Protein AF-A0A442XDM8-F1 (afdb_monomer_lite)

Structure (mmCIF, N/CA/C/O backbone):
data_AF-A0A442XDM8-F1
#
_entry.id   AF-A0A442XDM8-F1
#
loop_
_atom_site.group_PDB
_atom_site.id
_atom_site.type_symbol
_atom_site.label_atom_id
_atom_site.label_alt_id
_atom_site.label_comp_id
_atom_site.label_asym_id
_atom_site.label_entity_id
_atom_site.label_seq_id
_atom_site.pdbx_PDB_ins_code
_atom_site.Cartn_x
_atom_site.Cartn_y
_atom_site.Cartn_z
_atom_site.occupancy
_atom_site.B_iso_or_equiv
_atom_site.auth_seq_id
_atom_site.auth_comp_id
_atom_site.auth_asym_id
_atom_site.auth_atom_id
_atom_site.pdbx_PDB_model_num
ATOM 1 N N . MET A 1 1 ? 7.849 -8.345 1.067 1.00 83.31 1 MET A N 1
ATOM 2 C CA . MET A 1 1 ? 8.940 -8.081 0.100 1.00 83.31 1 MET A CA 1
ATOM 3 C C . MET A 1 1 ? 8.316 -7.914 -1.279 1.00 83.31 1 MET A C 1
ATOM 5 O O . MET A 1 1 ? 7.385 -8.659 -1.569 1.00 83.31 1 MET A O 1
ATOM 9 N N . LEU A 1 2 ? 8.782 -6.950 -2.085 1.00 93.12 2 LEU A N 1
ATOM 10 C CA . LEU A 1 2 ? 8.324 -6.783 -3.472 1.00 93.12 2 LEU A CA 1
ATOM 11 C C . LEU A 1 2 ? 8.994 -7.801 -4.386 1.00 93.12 2 LEU A C 1
ATOM 13 O O . LEU A 1 2 ? 10.202 -8.010 -4.292 1.00 93.12 2 LEU A O 1
ATOM 17 N N . TYR A 1 3 ? 8.225 -8.386 -5.293 1.00 94.88 3 TYR A N 1
ATOM 18 C CA . TYR A 1 3 ? 8.743 -9.268 -6.331 1.00 94.88 3 TYR A CA 1
ATOM 19 C C . TYR A 1 3 ? 7.965 -9.086 -7.632 1.00 94.88 3 TYR A C 1
ATOM 21 O O . TYR A 1 3 ? 6.855 -8.557 -7.640 1.00 94.88 3 TYR A O 1
ATOM 29 N N . LEU A 1 4 ? 8.565 -9.509 -8.740 1.00 95.75 4 LEU A N 1
ATOM 30 C CA . LEU A 1 4 ? 7.932 -9.477 -10.052 1.00 95.75 4 LEU A CA 1
ATOM 31 C C . LEU A 1 4 ? 7.116 -10.747 -10.277 1.00 95.75 4 LEU A C 1
ATOM 33 O O . LEU A 1 4 ? 7.597 -11.853 -10.033 1.00 95.75 4 LEU A O 1
ATOM 37 N N . LEU A 1 5 ? 5.900 -10.582 -10.785 1.00 95.44 5 LEU A N 1
ATOM 38 C CA . LEU A 1 5 ? 5.008 -11.670 -11.157 1.00 95.44 5 LEU A CA 1
ATOM 39 C C . LEU A 1 5 ? 4.612 -11.526 -12.628 1.00 95.44 5 LEU A C 1
ATOM 41 O O . LEU A 1 5 ? 4.153 -10.465 -13.053 1.00 95.44 5 LEU A O 1
ATOM 45 N N . ASN A 1 6 ? 4.784 -12.603 -13.392 1.00 95.56 6 ASN A N 1
ATOM 46 C CA . ASN A 1 6 ? 4.358 -12.681 -14.787 1.00 95.56 6 ASN A CA 1
ATOM 47 C C . ASN A 1 6 ? 2.945 -13.260 -14.860 1.00 95.56 6 ASN A C 1
ATOM 49 O O . ASN A 1 6 ? 2.679 -14.303 -14.266 1.00 95.56 6 ASN A O 1
ATOM 53 N N . GLN A 1 7 ? 2.058 -12.592 -15.593 1.00 94.38 7 GLN A N 1
ATOM 54 C CA . GLN A 1 7 ? 0.662 -12.985 -15.794 1.00 94.38 7 GLN A CA 1
ATOM 55 C C . GLN A 1 7 ? 0.242 -12.736 -17.252 1.00 94.38 7 GLN A C 1
ATOM 57 O O . GLN A 1 7 ? 1.015 -12.123 -17.994 1.00 94.38 7 GLN A O 1
ATOM 62 N N . PRO A 1 8 ? -0.948 -13.190 -17.697 1.00 95.81 8 PRO A N 1
ATOM 63 C CA . PRO A 1 8 ? -1.398 -12.997 -19.079 1.00 95.81 8 PRO A CA 1
ATOM 64 C C . PRO A 1 8 ? -1.359 -11.537 -19.562 1.00 95.81 8 PRO A C 1
ATOM 66 O O . PRO A 1 8 ? -0.987 -11.277 -20.701 1.00 95.81 8 PRO A O 1
ATOM 69 N N . GLY A 1 9 ? -1.678 -10.580 -18.685 1.00 92.38 9 GLY A N 1
ATOM 70 C CA . GLY A 1 9 ? -1.627 -9.137 -18.947 1.00 92.38 9 GLY A CA 1
ATOM 71 C C . GLY A 1 9 ? -0.231 -8.514 -18.912 1.00 92.38 9 GLY A C 1
ATOM 72 O O . GLY A 1 9 ? -0.096 -7.307 -19.096 1.00 92.38 9 GLY A O 1
ATOM 73 N N . GLY A 1 10 ? 0.806 -9.311 -18.655 1.00 93.25 10 GLY A N 1
ATOM 74 C CA . GLY A 1 10 ? 2.191 -8.871 -18.555 1.00 93.25 10 GLY A CA 1
ATOM 75 C C . GLY A 1 10 ? 2.753 -8.942 -17.137 1.00 93.25 10 GLY A C 1
ATOM 76 O O . GLY A 1 10 ? 2.227 -9.611 -16.245 1.00 93.25 10 GLY A O 1
ATOM 77 N N . GLN A 1 11 ? 3.884 -8.269 -16.952 1.00 94.44 11 GLN A N 1
ATOM 78 C CA . GLN A 1 11 ? 4.641 -8.292 -15.709 1.00 94.44 11 GLN A CA 1
ATOM 79 C C . GLN A 1 11 ? 4.175 -7.188 -14.747 1.00 94.44 11 GLN A C 1
ATOM 81 O O . GLN A 1 11 ? 4.039 -6.026 -15.136 1.00 94.44 11 GLN A O 1
ATOM 86 N N . THR A 1 12 ? 3.980 -7.537 -13.475 1.00 94.81 12 THR A N 1
ATOM 87 C CA . THR A 1 12 ? 3.591 -6.602 -12.409 1.00 94.81 12 THR A CA 1
ATOM 88 C C . THR A 1 12 ? 4.424 -6.814 -11.149 1.00 94.81 12 THR A C 1
ATOM 90 O O . THR A 1 12 ? 4.855 -7.929 -10.853 1.00 94.81 12 THR A O 1
ATOM 93 N N . TRP A 1 13 ? 4.662 -5.735 -10.405 1.00 96.88 13 TRP A N 1
ATOM 94 C CA . TRP A 1 13 ? 5.262 -5.807 -9.079 1.00 96.88 13 TRP A CA 1
ATOM 95 C C . TRP A 1 13 ? 4.205 -6.180 -8.050 1.00 96.88 13 TRP A C 1
ATOM 97 O O . TRP A 1 13 ? 3.089 -5.673 -8.095 1.00 96.88 13 TRP A O 1
ATOM 107 N N . VAL A 1 14 ? 4.557 -7.050 -7.111 1.00 97.31 14 VAL A N 1
ATOM 108 C CA . VAL A 1 14 ? 3.619 -7.605 -6.137 1.00 97.31 14 VAL A CA 1
ATOM 109 C C . VAL A 1 14 ? 4.198 -7.530 -4.737 1.00 97.31 14 VAL A C 1
ATOM 111 O O . VAL A 1 14 ? 5.356 -7.879 -4.513 1.00 97.31 14 VAL A O 1
ATOM 114 N N . ALA A 1 15 ? 3.362 -7.119 -3.788 1.00 97.44 15 ALA A N 1
ATOM 115 C CA . ALA A 1 15 ? 3.605 -7.252 -2.361 1.00 97.44 15 ALA A CA 1
ATOM 116 C C . ALA A 1 15 ? 2.584 -8.219 -1.745 1.00 97.44 15 ALA A C 1
ATOM 118 O O . ALA A 1 15 ? 1.405 -8.215 -2.103 1.00 97.44 15 ALA A O 1
ATOM 119 N N . ALA A 1 16 ? 3.044 -9.057 -0.817 1.00 96.94 16 ALA A N 1
ATOM 120 C CA . ALA A 1 16 ? 2.177 -9.957 -0.067 1.00 96.94 16 ALA A CA 1
ATOM 121 C C . ALA A 1 16 ? 1.480 -9.216 1.083 1.00 96.94 16 ALA A C 1
ATOM 123 O O . ALA A 1 16 ? 2.098 -8.374 1.737 1.00 96.94 16 ALA A O 1
ATOM 124 N N . ALA A 1 17 ? 0.229 -9.576 1.353 1.00 96.88 17 ALA A N 1
ATOM 125 C CA . ALA A 1 17 ? -0.556 -9.081 2.479 1.00 96.88 17 ALA A CA 1
ATOM 126 C C . ALA A 1 17 ? -1.308 -10.237 3.172 1.00 96.88 17 ALA A C 1
ATOM 128 O O . ALA A 1 17 ? -1.487 -11.288 2.545 1.00 96.88 17 ALA A O 1
ATOM 129 N N . PRO A 1 18 ? -1.750 -10.096 4.438 1.00 95.56 18 PRO A N 1
ATOM 130 C CA . PRO A 1 18 ? -2.558 -11.116 5.102 1.00 95.56 18 PRO A CA 1
ATOM 131 C C . PRO A 1 18 ? -3.793 -11.503 4.287 1.00 95.56 18 PRO A C 1
ATOM 133 O O . PRO A 1 18 ? -4.386 -10.670 3.603 1.00 95.56 18 PRO A O 1
ATOM 136 N N . ASN A 1 19 ? -4.218 -12.763 4.392 1.00 94.19 19 ASN A N 1
ATOM 137 C CA . ASN A 1 19 ? -5.454 -13.231 3.769 1.00 94.19 19 ASN A CA 1
ATOM 13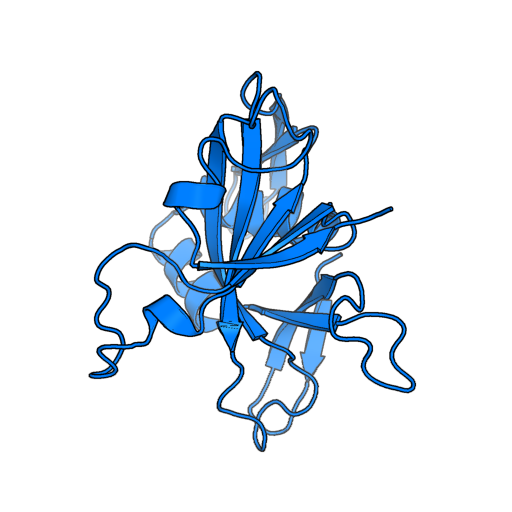8 C C . ASN A 1 19 ? -6.707 -12.796 4.544 1.00 94.19 19 ASN A C 1
ATOM 140 O O . ASN A 1 19 ? -7.475 -13.620 5.024 1.00 94.19 19 ASN A O 1
ATOM 144 N N . TRP A 1 20 ? -6.931 -11.485 4.649 1.00 93.44 20 TRP A N 1
ATOM 145 C CA . TRP A 1 20 ? -8.121 -10.918 5.297 1.00 93.44 20 TRP A CA 1
ATOM 146 C C . TRP A 1 20 ? -9.428 -11.223 4.552 1.00 93.44 20 TRP A C 1
ATOM 148 O O . TRP A 1 20 ? -10.506 -11.067 5.115 1.00 93.44 20 TRP A O 1
ATOM 158 N N . ALA A 1 21 ? -9.343 -11.648 3.289 1.00 90.19 21 ALA A N 1
ATOM 159 C CA . ALA A 1 21 ? -10.490 -12.050 2.481 1.00 90.19 21 ALA A CA 1
ATOM 160 C C . ALA A 1 21 ? -10.841 -13.542 2.637 1.00 90.19 21 ALA A C 1
ATOM 162 O O . ALA A 1 21 ? -11.797 -13.992 2.013 1.00 90.19 21 ALA A O 1
ATOM 163 N N . ASN A 1 22 ? -10.084 -14.299 3.447 1.00 86.88 22 ASN A N 1
ATOM 164 C CA . ASN A 1 22 ? -10.260 -15.739 3.659 1.00 86.88 22 ASN A CA 1
ATOM 165 C C . ASN A 1 22 ? -10.384 -16.528 2.344 1.00 86.88 22 ASN A C 1
ATOM 167 O O . ASN A 1 22 ? -11.231 -17.404 2.209 1.00 86.88 22 ASN A O 1
ATOM 171 N N . LEU A 1 23 ? -9.557 -16.194 1.349 1.00 80.12 23 LEU A N 1
ATOM 172 C CA . LEU A 1 23 ? -9.551 -16.915 0.079 1.00 80.12 23 LEU A CA 1
ATOM 173 C C . LEU A 1 23 ? -8.986 -18.322 0.282 1.00 80.12 23 LEU A C 1
ATOM 175 O O . LEU A 1 23 ? -7.822 -18.463 0.665 1.00 80.12 23 LEU A O 1
ATOM 179 N N . ASP A 1 24 ? -9.800 -19.338 0.004 1.00 82.56 24 ASP A N 1
ATOM 180 C CA . ASP A 1 24 ? -9.433 -20.742 0.183 1.00 82.56 24 ASP A CA 1
ATOM 181 C C . ASP A 1 24 ? -8.117 -21.093 -0.524 1.00 82.56 24 ASP A C 1
ATOM 183 O O . ASP A 1 24 ? -7.867 -20.713 -1.671 1.00 82.56 24 ASP A O 1
ATOM 187 N N . GLY A 1 25 ? -7.259 -21.829 0.187 1.00 76.44 25 GLY A N 1
ATOM 188 C CA . GLY A 1 25 ? -5.978 -22.306 -0.337 1.00 76.44 25 GLY A CA 1
ATOM 189 C C . GLY A 1 25 ? -4.921 -21.220 -0.564 1.00 76.44 25 GLY A C 1
ATOM 190 O O . GLY A 1 25 ? -3.896 -21.509 -1.182 1.00 76.44 25 GLY A O 1
ATOM 191 N N . LYS A 1 26 ? -5.138 -19.983 -0.092 1.00 81.69 26 LYS A N 1
ATOM 192 C CA . LYS A 1 26 ? -4.139 -18.907 -0.152 1.00 81.69 26 LYS A CA 1
ATOM 193 C C . LYS A 1 26 ? -3.621 -18.546 1.237 1.00 81.69 26 LYS A C 1
ATOM 195 O O . LYS A 1 26 ? -4.383 -18.132 2.106 1.00 81.69 26 LYS A O 1
ATOM 200 N N . ASP A 1 27 ? -2.302 -18.581 1.404 1.00 86.25 27 ASP A N 1
ATOM 201 C CA . ASP A 1 27 ? -1.660 -18.113 2.642 1.00 86.25 27 ASP A CA 1
ATOM 202 C C . ASP A 1 27 ? -1.629 -16.578 2.734 1.00 86.25 27 ASP A C 1
ATOM 204 O O . ASP A 1 27 ? -1.584 -16.001 3.818 1.00 86.25 27 ASP A O 1
ATOM 208 N N . HIS A 1 28 ? -1.634 -15.900 1.585 1.00 93.38 28 HIS A N 1
ATOM 209 C CA . HIS A 1 28 ? -1.513 -14.449 1.483 1.00 93.38 28 HIS A CA 1
ATOM 210 C C . HIS A 1 28 ? -2.229 -13.907 0.242 1.00 93.38 28 HIS A C 1
ATOM 212 O O . HIS A 1 28 ? -2.378 -14.592 -0.774 1.00 93.38 28 HIS A O 1
ATOM 218 N N . LEU A 1 29 ? -2.634 -12.641 0.314 1.00 96.19 29 LEU A N 1
ATOM 219 C CA . LEU A 1 29 ? -3.099 -11.876 -0.839 1.00 96.19 29 LEU A CA 1
ATOM 220 C C . LEU A 1 29 ? -1.910 -11.268 -1.573 1.00 96.19 29 LEU A C 1
ATOM 222 O O . LEU A 1 29 ? -0.891 -10.923 -0.972 1.00 96.19 29 LEU A O 1
ATOM 226 N N . LYS A 1 30 ? -2.062 -11.112 -2.886 1.00 96.88 30 LYS A N 1
ATOM 227 C CA . LYS A 1 30 ? -1.092 -10.455 -3.762 1.00 96.88 30 LYS A CA 1
ATOM 228 C C . LYS A 1 30 ? -1.637 -9.084 -4.147 1.00 96.88 30 LYS A C 1
ATOM 230 O O . LYS A 1 30 ? -2.634 -8.995 -4.865 1.00 96.88 30 LYS A O 1
ATOM 235 N N . ILE A 1 31 ? -0.996 -8.029 -3.655 1.00 98.06 31 ILE A N 1
ATOM 236 C CA . ILE A 1 31 ? -1.327 -6.642 -3.987 1.00 98.06 31 ILE A CA 1
ATOM 237 C C . ILE A 1 31 ? -0.392 -6.178 -5.097 1.00 98.06 31 ILE A C 1
ATOM 239 O O . ILE A 1 31 ? 0.828 -6.195 -4.930 1.00 98.06 31 ILE A O 1
ATOM 243 N N . GLY A 1 32 ? -0.970 -5.809 -6.236 1.00 97.62 32 GLY A N 1
ATOM 244 C CA . GLY A 1 32 ? -0.250 -5.394 -7.430 1.00 97.62 32 GLY A CA 1
ATOM 245 C C . GLY A 1 32 ? 0.122 -3.915 -7.405 1.00 97.62 32 GLY A C 1
ATOM 246 O O . GLY A 1 32 ? -0.619 -3.073 -6.899 1.00 97.62 32 GLY A O 1
ATOM 247 N N . ILE A 1 33 ? 1.265 -3.600 -8.003 1.00 96.44 33 ILE A N 1
ATOM 248 C CA . ILE A 1 33 ? 1.728 -2.253 -8.312 1.00 96.44 33 ILE A CA 1
ATOM 249 C C . ILE A 1 33 ? 2.079 -2.241 -9.798 1.00 96.44 33 ILE A C 1
ATOM 251 O O . ILE A 1 33 ? 2.829 -3.087 -10.302 1.00 96.44 33 ILE A O 1
ATOM 255 N N . THR A 1 34 ? 1.504 -1.294 -10.533 1.00 92.56 34 THR A N 1
ATOM 256 C CA . THR A 1 34 ? 1.708 -1.227 -11.981 1.00 92.56 34 THR A CA 1
ATOM 257 C C . THR A 1 34 ? 3.111 -0.724 -12.311 1.00 92.56 34 THR A C 1
ATOM 259 O O . THR A 1 34 ? 3.573 0.266 -11.749 1.00 92.56 34 THR A O 1
ATOM 262 N N . THR A 1 35 ? 3.779 -1.339 -13.285 1.00 91.31 35 THR A N 1
ATOM 263 C CA . THR A 1 35 ? 5.081 -0.852 -13.775 1.00 91.31 35 THR A CA 1
ATOM 264 C C . THR A 1 35 ? 4.984 0.587 -14.294 1.00 91.31 35 THR A C 1
ATOM 266 O O . THR A 1 35 ? 5.899 1.379 -14.094 1.00 91.31 35 THR A O 1
ATOM 269 N N . ALA A 1 36 ? 3.838 0.956 -14.878 1.00 91.31 36 ALA A N 1
ATOM 270 C CA . ALA A 1 36 ? 3.563 2.314 -15.336 1.00 91.31 36 ALA A CA 1
ATOM 271 C C . ALA A 1 36 ? 3.547 3.346 -14.192 1.00 91.31 36 ALA A C 1
ATOM 273 O O . ALA A 1 36 ? 4.098 4.431 -14.360 1.00 91.31 36 ALA A O 1
ATOM 274 N N . SER A 1 37 ? 2.966 3.029 -13.025 1.00 91.50 37 SER A N 1
ATOM 275 C CA . SER A 1 37 ? 2.973 3.956 -11.881 1.00 91.50 37 SER A CA 1
ATOM 276 C C . SER A 1 37 ? 4.376 4.145 -11.307 1.00 91.50 37 SER A C 1
ATOM 278 O O . SER A 1 37 ? 4.744 5.269 -10.967 1.00 91.50 37 SER A O 1
ATOM 280 N N . ILE A 1 38 ? 5.179 3.078 -11.263 1.00 93.06 38 ILE A N 1
ATOM 281 C CA . ILE A 1 38 ? 6.579 3.133 -10.819 1.00 93.06 38 ILE A CA 1
ATOM 282 C C . ILE A 1 38 ? 7.413 3.976 -11.786 1.00 93.06 38 ILE A C 1
ATOM 284 O O . ILE A 1 38 ? 8.115 4.885 -11.345 1.00 93.06 38 ILE A O 1
ATOM 288 N N . ALA A 1 39 ? 7.299 3.723 -13.093 1.00 92.81 39 ALA A N 1
ATOM 289 C CA . ALA A 1 39 ? 7.997 4.492 -14.121 1.00 92.81 39 ALA A CA 1
ATOM 290 C C . ALA A 1 39 ? 7.609 5.977 -14.066 1.00 92.81 39 ALA A C 1
ATOM 292 O O . ALA A 1 39 ? 8.474 6.834 -13.934 1.00 92.81 39 ALA A O 1
ATOM 293 N N . ALA A 1 40 ? 6.310 6.288 -14.013 1.00 93.56 40 ALA A N 1
ATOM 294 C CA . ALA A 1 40 ? 5.838 7.668 -13.915 1.00 93.56 40 ALA A CA 1
ATOM 295 C C . ALA A 1 40 ? 6.278 8.374 -12.619 1.00 93.56 40 ALA A C 1
ATOM 297 O O . ALA A 1 40 ? 6.413 9.598 -12.591 1.00 93.56 40 ALA A O 1
ATOM 298 N N . ALA A 1 41 ? 6.460 7.645 -11.514 1.00 93.00 41 ALA A N 1
ATOM 299 C CA . ALA A 1 41 ? 7.024 8.203 -10.287 1.00 93.00 41 ALA A CA 1
ATOM 300 C C . ALA A 1 41 ? 8.529 8.481 -10.426 1.00 93.00 41 ALA A C 1
ATOM 302 O O . ALA A 1 41 ? 8.993 9.524 -9.963 1.00 93.00 41 ALA A O 1
ATOM 303 N N . ALA A 1 42 ? 9.271 7.591 -11.092 1.00 92.31 42 ALA A N 1
ATOM 304 C CA . ALA A 1 42 ? 10.688 7.782 -11.397 1.00 92.31 42 ALA A CA 1
ATOM 305 C C . ALA A 1 42 ? 10.913 8.978 -12.330 1.00 92.31 42 ALA A C 1
ATOM 307 O O . ALA A 1 42 ? 11.701 9.861 -11.995 1.00 92.31 42 ALA A O 1
ATOM 308 N N . ASP A 1 43 ? 10.147 9.072 -13.418 1.00 93.06 43 ASP A N 1
ATOM 309 C CA . ASP A 1 43 ? 10.229 10.166 -14.394 1.00 93.06 43 ASP A CA 1
ATOM 310 C C . ASP A 1 43 ? 9.931 11.532 -13.760 1.00 93.06 43 ASP A C 1
ATOM 312 O O . ASP A 1 43 ? 10.515 12.549 -14.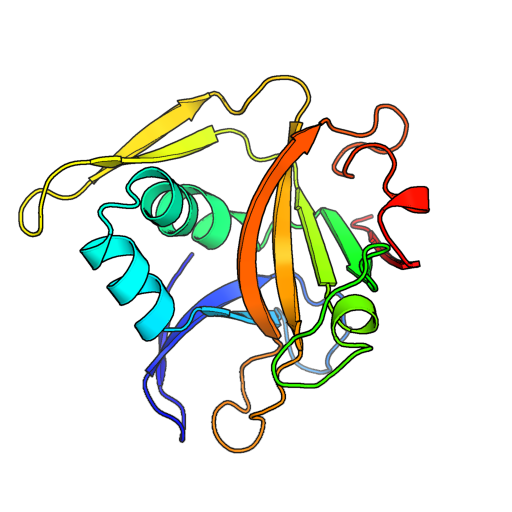130 1.00 93.06 43 ASP A O 1
ATOM 316 N N . ARG A 1 44 ? 9.042 11.563 -12.758 1.00 93.25 44 ARG A N 1
ATOM 317 C CA . ARG A 1 44 ? 8.698 12.775 -11.995 1.00 93.25 44 ARG A CA 1
ATOM 318 C C . ARG A 1 44 ? 9.627 13.047 -10.811 1.00 93.25 44 ARG A C 1
ATOM 320 O O . ARG A 1 44 ? 9.379 13.987 -10.059 1.00 93.25 44 ARG A O 1
ATOM 327 N N . GLY A 1 45 ? 10.659 12.231 -10.598 1.00 91.75 45 GLY A N 1
ATOM 328 C CA . GLY A 1 45 ? 11.591 12.393 -9.481 1.00 91.75 45 GLY A CA 1
ATOM 329 C C . GLY A 1 45 ? 10.938 12.233 -8.103 1.00 91.75 45 GLY A C 1
ATOM 330 O O . GLY A 1 45 ? 11.385 12.845 -7.133 1.00 91.75 45 GLY A O 1
ATOM 331 N N . MET A 1 46 ? 9.877 11.424 -7.984 1.00 94.50 46 MET A N 1
ATOM 332 C CA . MET A 1 46 ? 9.137 11.209 -6.732 1.00 94.50 46 MET A CA 1
ATOM 333 C C . MET A 1 46 ? 9.895 10.269 -5.779 1.00 94.50 46 MET A C 1
ATOM 335 O O . MET A 1 46 ? 9.460 9.160 -5.469 1.00 94.50 46 MET A O 1
ATOM 339 N N . GLN A 1 47 ? 11.043 10.733 -5.291 1.00 95.88 47 GLN A N 1
ATOM 340 C CA . GLN A 1 47 ? 11.984 9.981 -4.455 1.00 95.88 47 GLN A CA 1
ATOM 341 C C . GLN A 1 47 ? 11.356 9.379 -3.192 1.00 95.88 47 GLN A C 1
ATOM 343 O O . GLN A 1 47 ? 11.642 8.235 -2.848 1.00 95.88 47 GLN A O 1
ATOM 348 N N . TRP A 1 48 ? 10.486 10.124 -2.507 1.00 96.81 48 TRP A N 1
ATOM 349 C CA . TRP A 1 48 ? 9.778 9.624 -1.323 1.00 96.81 48 TRP A CA 1
ATOM 350 C C . TRP A 1 48 ? 8.764 8.542 -1.669 1.00 96.81 48 TRP A C 1
ATOM 352 O O . TRP A 1 48 ? 8.723 7.520 -1.001 1.00 96.81 48 TRP A O 1
ATOM 362 N N . TYR A 1 49 ? 8.005 8.718 -2.752 1.00 96.12 49 TYR A N 1
ATOM 363 C CA . TYR A 1 49 ? 7.048 7.710 -3.205 1.00 96.12 49 TYR A CA 1
ATOM 364 C C . TYR A 1 49 ? 7.763 6.393 -3.520 1.00 96.12 49 TYR A C 1
ATOM 366 O O . TYR A 1 49 ? 7.402 5.351 -2.984 1.00 96.12 49 TYR A O 1
ATOM 374 N N . LEU A 1 50 ? 8.833 6.437 -4.319 1.00 95.75 50 LEU A N 1
ATOM 375 C CA . LEU A 1 50 ? 9.628 5.246 -4.631 1.00 95.75 50 LEU A CA 1
ATOM 376 C C . LEU A 1 50 ? 10.306 4.660 -3.388 1.00 95.75 50 LEU A C 1
ATOM 378 O O . LEU A 1 50 ? 10.308 3.446 -3.204 1.00 95.75 50 LEU A O 1
ATOM 382 N N . GLY A 1 51 ? 10.844 5.513 -2.515 1.00 97.00 51 GLY A N 1
ATOM 383 C CA . GLY A 1 51 ? 11.447 5.090 -1.255 1.00 97.00 51 GLY A CA 1
ATOM 384 C C . GLY A 1 51 ? 10.462 4.314 -0.394 1.00 97.00 51 GLY A C 1
ATOM 385 O O . GLY A 1 51 ? 10.748 3.192 0.013 1.00 97.00 51 GLY A O 1
ATOM 386 N N . GLN A 1 52 ? 9.268 4.863 -0.210 1.00 98.06 52 GLN A N 1
ATOM 387 C CA . GLN A 1 52 ? 8.173 4.238 0.517 1.00 98.06 52 GLN A CA 1
ATOM 388 C C . GLN A 1 52 ? 7.672 2.964 -0.155 1.00 98.06 52 GLN A C 1
ATOM 390 O O . GLN A 1 52 ? 7.407 1.990 0.542 1.00 98.06 52 GLN A O 1
ATOM 395 N N . LEU A 1 53 ? 7.593 2.912 -1.487 1.00 97.12 53 LEU A N 1
ATOM 396 C CA . LEU A 1 53 ? 7.235 1.685 -2.199 1.00 97.12 53 LEU A CA 1
ATOM 397 C C . LEU A 1 53 ? 8.175 0.534 -1.814 1.00 97.12 53 LEU A C 1
ATOM 399 O O . LEU A 1 53 ? 7.721 -0.523 -1.374 1.00 97.12 53 LEU A O 1
ATOM 403 N N . TYR A 1 54 ? 9.484 0.743 -1.958 1.00 95.94 54 TYR A N 1
ATOM 404 C CA . TYR A 1 54 ? 10.474 -0.315 -1.751 1.00 95.94 54 TYR A CA 1
ATOM 405 C C . TYR A 1 54 ? 10.808 -0.561 -0.274 1.00 95.94 54 TYR A C 1
ATOM 407 O O . TYR A 1 54 ? 11.062 -1.702 0.108 1.00 95.94 54 TYR A O 1
ATOM 415 N N . GLY A 1 55 ? 10.799 0.484 0.554 1.00 96.88 55 GLY A N 1
ATOM 416 C CA . GLY A 1 55 ? 11.220 0.440 1.955 1.00 96.88 55 GLY A CA 1
ATOM 417 C C . GLY A 1 55 ? 10.088 0.296 2.972 1.00 96.88 55 GLY A C 1
ATOM 418 O O . GLY A 1 55 ? 10.354 -0.146 4.086 1.00 96.88 55 GLY A O 1
ATOM 419 N N . VAL A 1 56 ? 8.843 0.623 2.605 1.00 97.81 56 VAL A N 1
ATOM 420 C CA . VAL A 1 56 ? 7.690 0.610 3.523 1.00 97.81 56 VAL A CA 1
ATOM 421 C C . VAL A 1 56 ? 6.574 -0.296 3.008 1.00 97.81 56 VAL A C 1
ATOM 423 O O . VAL A 1 56 ? 6.273 -1.289 3.653 1.00 97.81 56 VAL A O 1
ATOM 426 N N . VAL A 1 57 ? 5.995 -0.037 1.833 1.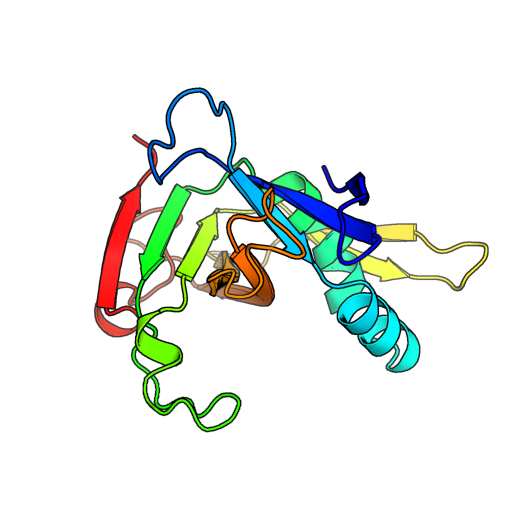00 97.75 57 VAL A N 1
ATOM 427 C CA . VAL A 1 57 ? 4.871 -0.813 1.267 1.00 97.75 57 VAL A CA 1
ATOM 428 C C . VAL A 1 57 ? 5.275 -2.262 1.014 1.00 97.75 57 VAL A C 1
ATOM 430 O O . VAL A 1 57 ? 4.639 -3.195 1.504 1.00 97.75 57 VAL A O 1
ATOM 433 N N . GLY A 1 58 ? 6.361 -2.455 0.269 1.00 96.69 58 GLY A N 1
ATOM 434 C CA . GLY A 1 58 ? 6.852 -3.763 -0.129 1.00 96.69 58 GLY A CA 1
ATOM 435 C C . GLY A 1 58 ? 7.102 -4.735 1.021 1.00 96.69 58 GLY A C 1
ATOM 436 O O . GLY A 1 58 ? 6.626 -5.874 0.967 1.00 96.69 58 GLY A O 1
ATOM 437 N N . PRO A 1 59 ? 7.879 -4.354 2.048 1.00 96.31 59 PRO A N 1
ATOM 438 C CA . PRO A 1 59 ? 8.072 -5.180 3.236 1.00 96.31 59 PRO A CA 1
ATOM 439 C C . PRO A 1 59 ? 6.917 -5.080 4.245 1.00 96.31 59 PRO A C 1
ATOM 441 O O . PRO A 1 59 ? 6.752 -6.005 5.031 1.00 96.31 59 PRO A O 1
ATOM 444 N N . GLY A 1 60 ? 6.136 -3.998 4.229 1.00 96.31 60 GLY A N 1
ATOM 445 C CA . GLY A 1 60 ? 5.188 -3.643 5.286 1.00 96.31 60 GLY A CA 1
ATOM 446 C C . GLY A 1 60 ? 3.776 -4.192 5.124 1.00 96.31 60 GLY A C 1
ATOM 447 O O . GLY A 1 60 ? 3.136 -4.481 6.128 1.00 96.31 60 GLY A O 1
ATOM 448 N N . LEU A 1 61 ? 3.299 -4.402 3.891 1.00 96.69 61 LEU A N 1
ATOM 449 C CA . LEU A 1 61 ? 1.923 -4.860 3.639 1.00 96.69 61 LEU A CA 1
ATOM 450 C C . LEU A 1 61 ? 1.576 -6.182 4.337 1.00 96.69 61 LEU A C 1
ATOM 452 O O . LEU A 1 61 ? 0.431 -6.394 4.719 1.00 96.69 61 LEU A O 1
ATOM 456 N N . ILE A 1 62 ? 2.554 -7.055 4.583 1.00 96.50 62 ILE A N 1
ATOM 457 C CA . ILE A 1 62 ? 2.321 -8.302 5.322 1.00 96.50 62 ILE A CA 1
ATOM 458 C C . ILE A 1 62 ? 1.962 -8.067 6.803 1.00 96.50 62 ILE A C 1
ATOM 460 O O . ILE A 1 62 ? 1.390 -8.938 7.453 1.00 96.50 62 ILE A O 1
ATOM 464 N N . PHE A 1 63 ? 2.272 -6.885 7.337 1.00 96.50 63 PHE A N 1
ATOM 465 C CA . PHE A 1 63 ? 2.006 -6.483 8.717 1.00 96.50 63 PHE A CA 1
ATOM 466 C C . PHE A 1 63 ? 0.724 -5.664 8.875 1.00 96.50 63 PHE A C 1
ATOM 468 O O . PHE A 1 63 ? 0.530 -5.080 9.940 1.00 96.50 63 PHE A O 1
ATOM 475 N N . THR A 1 64 ? -0.149 -5.618 7.857 1.00 97.31 64 THR A N 1
ATOM 476 C CA . THR A 1 64 ? -1.458 -4.960 7.966 1.00 97.31 64 THR A CA 1
ATOM 477 C C . THR A 1 64 ? -2.157 -5.350 9.268 1.00 97.31 64 THR A C 1
ATOM 479 O O . THR A 1 64 ? -2.247 -6.530 9.613 1.00 97.31 64 THR A O 1
ATOM 482 N N . GLN A 1 65 ? -2.640 -4.338 9.986 1.00 96.94 65 GLN A N 1
ATOM 483 C CA . GLN A 1 65 ? -3.388 -4.489 11.230 1.00 96.94 65 GLN A CA 1
ATOM 484 C C . GLN A 1 65 ? -4.870 -4.217 11.035 1.00 96.94 65 GLN A C 1
ATOM 486 O O . GLN A 1 65 ? -5.677 -4.898 11.655 1.00 96.94 65 GLN A O 1
ATOM 491 N N . HIS A 1 66 ? -5.233 -3.288 10.149 1.00 97.50 66 HIS A N 1
ATOM 492 C CA . HIS A 1 66 ? -6.629 -3.007 9.836 1.00 97.50 66 HIS A CA 1
ATOM 493 C C . HIS A 1 66 ? -6.859 -2.879 8.341 1.00 97.50 66 HIS A C 1
ATOM 495 O O . HIS A 1 66 ? -6.002 -2.391 7.603 1.00 97.50 66 HIS A O 1
ATOM 501 N N . VAL A 1 67 ? -8.050 -3.298 7.924 1.00 97.38 67 VAL A N 1
ATOM 502 C CA . VAL A 1 67 ? -8.567 -3.138 6.569 1.00 97.38 67 VAL A CA 1
ATOM 503 C C . VAL A 1 67 ? -9.927 -2.469 6.675 1.00 97.38 67 VAL A C 1
ATOM 505 O O . VAL A 1 67 ? -10.849 -2.992 7.308 1.00 97.38 67 VAL A O 1
ATOM 508 N N . PHE A 1 68 ? -10.057 -1.326 6.022 1.00 96.50 68 PHE A N 1
ATOM 509 C CA . PHE A 1 68 ? -11.307 -0.599 5.868 1.00 96.50 68 PHE A CA 1
ATOM 510 C C . PHE A 1 68 ? -11.708 -0.574 4.396 1.00 96.50 68 PHE A C 1
ATOM 512 O O . PHE A 1 68 ? -10.845 -0.626 3.522 1.00 96.50 68 PHE A O 1
ATOM 519 N N . GLN A 1 69 ? -13.004 -0.475 4.126 1.00 95.31 69 GLN A N 1
ATOM 520 C CA . GLN A 1 69 ? -13.569 -0.337 2.789 1.00 95.31 69 GLN A CA 1
ATOM 521 C C . GLN A 1 69 ? -14.471 0.889 2.706 1.00 95.31 69 GLN A C 1
ATOM 523 O O . GLN A 1 69 ? -15.166 1.225 3.669 1.00 95.31 69 GLN A O 1
ATOM 528 N N . GLY A 1 70 ? -14.463 1.523 1.536 1.00 93.19 70 GLY A N 1
ATOM 529 C CA . GLY A 1 70 ? -15.248 2.707 1.232 1.00 93.19 70 GLY A CA 1
ATOM 530 C C . GLY A 1 70 ? -14.565 3.948 1.776 1.00 93.19 70 GLY A C 1
ATOM 531 O O . GLY A 1 70 ? -14.478 4.120 2.987 1.00 93.19 70 GLY A O 1
ATOM 532 N N . LEU A 1 71 ? -14.059 4.818 0.908 1.00 90.12 71 LEU A N 1
ATOM 533 C CA . LEU A 1 71 ? -13.538 6.119 1.321 1.00 90.12 71 LEU A CA 1
ATOM 534 C C . LEU A 1 71 ? -14.705 7.101 1.430 1.00 90.12 71 LEU A C 1
ATOM 536 O O . LEU A 1 71 ? -15.402 7.319 0.454 1.00 90.12 71 LEU A O 1
ATOM 540 N N . LYS A 1 72 ? -14.914 7.738 2.585 1.00 85.50 72 LYS A N 1
ATOM 541 C CA . LYS A 1 72 ? -15.941 8.785 2.744 1.00 85.50 72 LYS A CA 1
ATOM 542 C C . LYS A 1 72 ? -15.438 10.119 2.187 1.00 85.50 72 LYS A C 1
ATOM 544 O O . LYS A 1 72 ? -15.191 11.074 2.922 1.00 85.50 72 LYS A O 1
ATOM 549 N N . ARG A 1 73 ? -15.201 10.151 0.877 1.00 75.62 73 ARG A N 1
ATOM 550 C CA . ARG A 1 73 ? -14.772 11.325 0.118 1.00 75.62 73 ARG A CA 1
ATOM 551 C C . ARG A 1 73 ? -15.208 11.147 -1.327 1.00 75.62 73 ARG A C 1
ATOM 553 O O . ARG A 1 73 ? -14.820 10.161 -1.940 1.00 75.62 73 ARG A O 1
ATOM 560 N N . ASP A 1 74 ? -15.884 12.148 -1.877 1.00 68.75 74 ASP A N 1
ATOM 561 C CA . ASP A 1 74 ? -16.297 12.134 -3.279 1.00 68.75 74 ASP A CA 1
ATOM 562 C C . ASP A 1 74 ? -15.083 11.909 -4.196 1.00 68.75 74 ASP A C 1
ATOM 564 O O . ASP A 1 74 ? -14.119 12.690 -4.201 1.00 68.75 74 ASP A O 1
ATOM 568 N N . MET A 1 75 ? -15.116 10.822 -4.968 1.00 66.19 75 MET A N 1
ATOM 569 C CA . MET A 1 75 ? -14.097 10.493 -5.961 1.00 66.19 75 MET A CA 1
ATOM 570 C C . MET A 1 75 ? -14.750 10.077 -7.274 1.00 66.19 75 MET A C 1
ATOM 572 O O . MET A 1 75 ? -15.604 9.202 -7.310 1.00 66.19 75 MET A O 1
ATOM 576 N N . LEU A 1 76 ? -14.266 10.652 -8.375 1.00 64.06 76 LEU A N 1
ATOM 577 C CA . LEU A 1 76 ? -14.579 10.201 -9.727 1.00 64.06 76 LEU A CA 1
ATOM 578 C C . LEU A 1 76 ? -13.345 9.509 -10.305 1.00 64.06 76 LEU A C 1
ATOM 580 O O . LEU A 1 76 ? -12.309 10.150 -10.499 1.00 64.06 76 LEU A O 1
ATOM 584 N N . VAL A 1 77 ? -13.443 8.216 -10.609 1.00 69.81 77 VAL A N 1
ATOM 585 C CA . VAL A 1 77 ? -12.348 7.462 -11.238 1.00 69.81 77 VAL A CA 1
ATOM 586 C C . VAL A 1 77 ? -12.856 6.836 -12.525 1.00 69.81 77 VAL A C 1
ATOM 588 O O . VAL A 1 77 ? -13.720 5.974 -12.493 1.00 69.81 77 VAL A O 1
ATOM 591 N N . ARG A 1 78 ? -12.317 7.258 -13.679 1.00 66.38 78 ARG A N 1
ATOM 592 C CA . ARG A 1 78 ? -12.676 6.707 -15.006 1.00 66.38 78 ARG A CA 1
ATOM 593 C C . ARG A 1 78 ? -14.197 6.657 -15.268 1.00 66.38 78 ARG A C 1
ATOM 595 O O . ARG A 1 78 ? -14.685 5.701 -15.857 1.00 66.38 78 ARG A O 1
ATOM 602 N N . ASN A 1 79 ? -14.922 7.701 -14.861 1.00 73.12 79 ASN A N 1
ATOM 603 C CA . ASN A 1 79 ? -16.390 7.816 -14.902 1.00 73.12 79 ASN A CA 1
ATOM 604 C C . ASN A 1 79 ? -17.173 6.931 -13.909 1.00 73.12 79 ASN A C 1
ATOM 606 O O . ASN A 1 79 ? -18.400 6.965 -13.938 1.00 73.12 79 ASN A O 1
ATOM 610 N N . ASP A 1 80 ? -16.510 6.199 -13.010 1.00 74.31 80 ASP A N 1
ATOM 611 C CA . ASP A 1 80 ? -17.164 5.569 -11.857 1.00 74.31 80 ASP A CA 1
ATOM 612 C C . ASP A 1 80 ? -17.278 6.599 -10.719 1.00 74.31 80 ASP A C 1
ATOM 614 O O . ASP A 1 80 ? -16.267 7.051 -10.169 1.00 74.31 80 ASP A O 1
ATOM 618 N N . MET A 1 81 ? -18.518 7.008 -10.426 1.00 72.12 81 MET A N 1
ATOM 619 C CA . MET A 1 81 ? -18.866 7.924 -9.329 1.00 72.12 81 MET A CA 1
ATOM 620 C C . MET A 1 81 ? -18.902 7.232 -7.961 1.00 72.12 81 MET A C 1
ATOM 622 O O . MET A 1 81 ? -18.959 7.925 -6.956 1.00 72.12 81 MET A O 1
ATOM 626 N N . SER A 1 82 ? -18.863 5.897 -7.933 1.00 79.19 82 SER A N 1
ATOM 627 C CA . SER A 1 82 ? -18.874 5.060 -6.725 1.00 79.19 82 SER A CA 1
ATOM 628 C C . SER A 1 82 ? -17.529 4.347 -6.529 1.00 79.19 82 SER A C 1
ATOM 630 O O . SER A 1 82 ? -17.429 3.298 -5.886 1.00 79.19 82 SER A O 1
ATOM 632 N N . ALA A 1 83 ? -16.463 4.875 -7.138 1.00 78.44 83 ALA A N 1
ATOM 633 C CA . ALA A 1 83 ? -15.125 4.298 -7.050 1.00 78.44 83 ALA A CA 1
ATOM 634 C C . ALA A 1 83 ? -14.549 4.370 -5.628 1.00 78.44 83 ALA A C 1
ATOM 636 O O . ALA A 1 83 ? -13.689 3.571 -5.254 1.00 78.44 83 ALA A O 1
ATOM 637 N N . ASP A 1 84 ? -15.001 5.342 -4.846 1.00 83.00 84 ASP A N 1
ATOM 638 C CA . ASP A 1 84 ? -14.692 5.515 -3.435 1.00 83.00 84 ASP A CA 1
ATOM 639 C C . ASP A 1 84 ? -15.207 4.343 -2.590 1.00 83.00 84 ASP A C 1
ATOM 641 O O . ASP A 1 84 ? -14.450 3.821 -1.770 1.00 83.00 84 ASP A O 1
ATOM 645 N N . GLU A 1 85 ? -16.428 3.861 -2.844 1.00 89.69 85 GLU A N 1
ATOM 646 C CA . GLU A 1 85 ? -17.085 2.788 -2.081 1.00 89.69 85 GLU A CA 1
ATOM 647 C C . GLU A 1 85 ? -16.306 1.464 -2.113 1.00 89.69 85 GLU A C 1
ATOM 649 O O . GLU A 1 85 ? -16.286 0.709 -1.140 1.00 89.69 85 GLU A O 1
ATOM 654 N N . LYS A 1 86 ? -15.622 1.178 -3.225 1.00 90.31 86 LYS A N 1
ATOM 655 C CA . LYS A 1 86 ? -14.922 -0.099 -3.435 1.00 90.31 86 LYS A CA 1
ATOM 656 C C . LYS A 1 86 ? -13.470 -0.086 -2.964 1.00 90.31 86 LYS A C 1
ATOM 658 O O . LYS A 1 86 ? -12.864 -1.154 -2.855 1.00 90.31 86 LYS A O 1
ATOM 663 N N . LYS A 1 87 ? -12.889 1.090 -2.714 1.00 94.06 87 LYS A N 1
ATOM 664 C CA . LYS A 1 87 ? -11.484 1.209 -2.308 1.00 94.06 87 LYS A CA 1
ATOM 665 C C . LYS A 1 87 ? -11.269 0.649 -0.915 1.00 94.06 87 LYS A C 1
ATOM 667 O O . LYS A 1 87 ? -12.075 0.852 -0.009 1.00 94.06 87 LYS A O 1
ATOM 672 N N . LEU A 1 88 ? -10.132 -0.012 -0.749 1.00 96.56 88 LEU A N 1
ATOM 673 C CA . LEU A 1 88 ? -9.647 -0.465 0.540 1.00 96.56 88 LEU A CA 1
ATOM 674 C C . LEU A 1 88 ? -8.605 0.514 1.072 1.00 96.56 88 LEU A C 1
ATOM 676 O O . LEU A 1 88 ? -7.768 1.009 0.318 1.00 96.56 88 LEU A O 1
ATOM 680 N N . ALA A 1 89 ? -8.631 0.748 2.377 1.00 97.25 89 ALA A N 1
ATOM 681 C CA . ALA A 1 89 ? -7.550 1.376 3.116 1.00 97.25 89 ALA A CA 1
ATOM 682 C C . ALA A 1 89 ? -6.976 0.341 4.081 1.00 97.25 89 ALA A C 1
ATOM 684 O O . ALA A 1 89 ? -7.685 -0.159 4.955 1.00 97.25 89 ALA A O 1
ATOM 685 N N . VAL A 1 90 ? -5.700 0.007 3.908 1.00 97.88 90 VAL A N 1
ATOM 686 C CA . VAL A 1 90 ? -4.989 -0.917 4.795 1.00 97.88 90 VAL A CA 1
ATOM 687 C C . VAL A 1 90 ? -3.956 -0.155 5.598 1.00 97.88 90 VAL A C 1
ATOM 689 O O . VAL A 1 90 ? -3.252 0.684 5.036 1.00 97.88 90 VAL A O 1
ATOM 692 N N . SER A 1 91 ? -3.869 -0.422 6.900 1.00 98.19 91 SER A N 1
ATOM 693 C CA . SER A 1 91 ? -2.989 0.330 7.796 1.00 98.19 91 SER A CA 1
ATOM 694 C C . SER A 1 91 ? -2.156 -0.553 8.715 1.00 98.19 91 SER A C 1
ATOM 696 O O . SER A 1 91 ? -2.570 -1.654 9.091 1.00 98.19 91 SER A O 1
ATOM 698 N N . TRP A 1 92 ? -0.964 -0.067 9.062 1.00 97.81 92 TRP A N 1
ATOM 699 C CA . TRP A 1 92 ? -0.098 -0.652 10.086 1.00 97.81 92 TRP A CA 1
ATOM 700 C C . TRP A 1 92 ? 0.871 0.394 10.668 1.00 97.81 92 TRP A C 1
ATOM 702 O O . TRP A 1 92 ? 1.204 1.372 9.990 1.00 97.81 92 TRP A O 1
ATOM 712 N N . PRO A 1 93 ? 1.371 0.195 11.900 1.00 96.50 93 PRO A N 1
ATOM 713 C CA . PRO A 1 93 ? 2.425 1.024 12.469 1.00 96.50 93 PRO A CA 1
ATOM 714 C C . PRO A 1 93 ? 3.776 0.627 11.856 1.00 96.50 93 PRO A C 1
ATOM 716 O O . PRO A 1 93 ? 4.411 -0.349 12.261 1.00 96.50 93 PRO A O 1
ATOM 719 N N . ALA A 1 94 ? 4.212 1.354 10.828 1.00 96.50 94 ALA A N 1
ATOM 720 C CA . ALA A 1 94 ? 5.547 1.182 10.263 1.00 96.50 94 ALA A CA 1
ATOM 721 C C . ALA A 1 94 ? 6.596 1.864 11.158 1.00 96.50 94 ALA A C 1
ATOM 723 O O . ALA A 1 94 ? 6.384 2.969 11.642 1.00 96.50 94 ALA A O 1
ATOM 724 N N . VAL A 1 95 ? 7.742 1.207 11.362 1.00 94.81 95 VAL A N 1
ATOM 725 C CA . VAL A 1 95 ? 8.814 1.713 12.244 1.00 94.81 95 VAL A CA 1
ATOM 726 C C . VAL A 1 95 ? 9.616 2.838 11.587 1.00 94.81 95 VAL A C 1
ATOM 728 O O 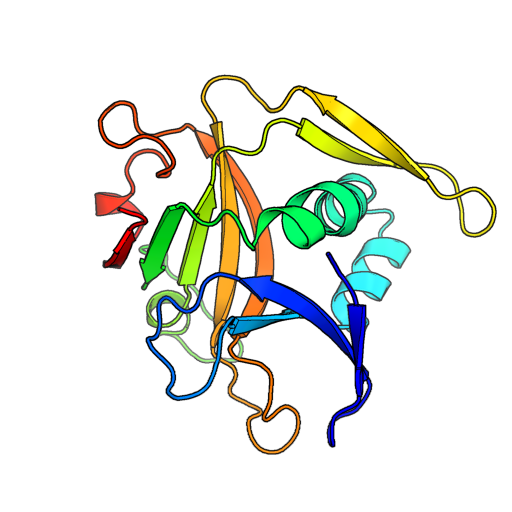. VAL A 1 95 ? 10.055 3.770 12.257 1.00 94.81 95 VAL A O 1
ATOM 731 N N . ASN A 1 96 ? 9.800 2.754 10.270 1.00 96.88 96 ASN A N 1
ATOM 732 C CA . ASN A 1 96 ? 10.616 3.683 9.499 1.00 96.88 96 ASN A CA 1
ATOM 733 C C . ASN A 1 96 ? 9.838 4.193 8.284 1.00 96.88 96 ASN A C 1
ATOM 735 O O . ASN A 1 96 ? 9.034 3.460 7.705 1.00 96.88 96 ASN A O 1
ATOM 739 N N . ASP A 1 97 ? 10.144 5.418 7.873 1.00 98.12 97 ASP A N 1
ATOM 740 C CA . ASP A 1 97 ? 9.901 5.913 6.523 1.00 98.12 97 ASP A CA 1
ATOM 741 C C . ASP A 1 97 ? 11.129 5.641 5.638 1.00 98.12 97 ASP A C 1
ATOM 743 O O . ASP A 1 97 ? 12.214 5.308 6.127 1.00 98.12 97 ASP A O 1
ATOM 747 N N . ALA A 1 98 ? 10.978 5.778 4.326 1.00 98.00 98 ALA A N 1
ATOM 748 C CA . ALA A 1 98 ? 12.057 5.546 3.383 1.00 98.00 98 ALA A CA 1
ATOM 749 C C . ALA A 1 98 ? 12.028 6.531 2.216 1.00 98.00 98 ALA A C 1
ATOM 751 O O . ALA A 1 98 ? 10.986 6.819 1.628 1.00 98.00 98 ALA A O 1
ATOM 752 N N . LYS A 1 99 ? 13.215 6.984 1.820 1.00 97.75 99 LYS A N 1
ATOM 753 C CA . LYS A 1 99 ? 13.443 7.807 0.635 1.00 97.75 99 LYS A CA 1
ATOM 754 C C . LYS A 1 99 ? 14.366 7.073 -0.326 1.00 97.75 99 LYS A C 1
ATOM 756 O O . LYS A 1 99 ? 15.383 6.522 0.086 1.00 97.75 99 LYS A O 1
ATOM 761 N N . PHE A 1 100 ? 14.036 7.098 -1.611 1.00 96.69 100 PHE A N 1
ATOM 762 C CA . PHE A 1 100 ? 14.945 6.643 -2.653 1.00 96.69 100 PHE A CA 1
ATOM 763 C C . PHE A 1 100 ? 15.900 7.781 -3.023 1.00 96.69 100 PHE A C 1
ATOM 765 O O . PHE A 1 100 ? 15.456 8.871 -3.385 1.00 96.69 100 PHE A O 1
ATOM 772 N N . VAL A 1 101 ? 17.202 7.545 -2.917 1.00 95.44 101 VAL A N 1
ATOM 773 C CA . VAL A 1 101 ? 18.250 8.522 -3.239 1.00 95.44 101 VAL A CA 1
ATOM 774 C C . VAL A 1 101 ? 19.217 7.936 -4.261 1.00 95.44 101 VAL A C 1
ATOM 776 O O . VAL A 1 101 ? 19.331 6.718 -4.370 1.00 95.44 101 VAL A O 1
ATOM 779 N N . GLY A 1 102 ? 19.933 8.800 -4.978 1.00 90.38 102 GLY A N 1
ATOM 780 C CA . GLY A 1 102 ? 20.805 8.395 -6.083 1.00 90.38 102 GLY A CA 1
ATOM 781 C C . GLY A 1 102 ? 20.073 8.342 -7.426 1.00 90.38 102 GLY A C 1
ATOM 782 O O . GLY A 1 102 ? 18.907 8.732 -7.541 1.00 90.38 102 GLY A O 1
ATOM 783 N N . GLY A 1 103 ? 20.796 7.910 -8.452 1.00 81.62 103 GLY A N 1
ATOM 784 C CA . GLY A 1 103 ? 20.321 7.719 -9.816 1.00 81.62 103 GLY A CA 1
ATOM 785 C C . GLY A 1 103 ? 20.142 6.244 -10.177 1.00 81.62 103 GLY A C 1
ATOM 786 O O . GLY A 1 103 ? 19.971 5.373 -9.329 1.00 81.62 103 GLY A O 1
ATOM 787 N N . SER A 1 104 ? 20.173 5.949 -11.475 1.00 74.50 104 SER A N 1
ATOM 788 C CA . SER A 1 104 ? 19.934 4.600 -12.005 1.00 74.50 104 SER A CA 1
ATOM 789 C C . SER A 1 104 ? 21.033 3.582 -11.673 1.00 74.50 104 SER A C 1
ATOM 791 O O . SER A 1 104 ? 20.775 2.384 -11.744 1.00 74.50 104 SER A O 1
ATOM 793 N N . GLN A 1 105 ? 22.244 4.035 -11.331 1.00 81.38 105 GLN A N 1
ATOM 794 C CA . GLN A 1 105 ? 23.406 3.169 -11.083 1.00 81.38 105 GLN A CA 1
ATOM 795 C C . GLN A 1 105 ? 23.743 2.990 -9.598 1.00 81.38 105 GLN A C 1
ATOM 797 O O . GLN A 1 105 ? 24.287 1.960 -9.215 1.00 81.38 105 GLN A O 1
ATOM 802 N N . ASP A 1 106 ? 23.430 3.981 -8.769 1.00 89.12 106 ASP A N 1
ATOM 803 C CA . ASP A 1 106 ? 23.790 4.063 -7.348 1.00 89.12 106 ASP A CA 1
ATOM 804 C C . ASP A 1 106 ? 22.562 4.227 -6.437 1.00 89.12 106 ASP A C 1
ATOM 806 O O . ASP A 1 106 ? 22.689 4.512 -5.243 1.00 89.12 106 ASP A O 1
ATOM 810 N N . GLY A 1 107 ? 21.370 4.042 -7.008 1.00 90.69 107 GLY A N 1
ATOM 811 C CA . GLY A 1 107 ? 20.094 4.154 -6.323 1.00 90.69 107 GLY A CA 1
ATOM 812 C C . GLY A 1 107 ? 20.024 3.276 -5.076 1.00 90.69 107 GLY A C 1
ATOM 813 O O . GLY A 1 107 ? 20.267 2.069 -5.129 1.00 90.69 107 GLY A O 1
ATOM 814 N N . ARG A 1 108 ? 19.665 3.876 -3.941 1.00 95.62 108 ARG A N 1
ATOM 815 C CA . ARG A 1 108 ? 19.566 3.193 -2.645 1.00 95.62 108 ARG A CA 1
ATOM 816 C C . ARG A 1 108 ? 18.441 3.763 -1.791 1.00 95.62 108 ARG A C 1
ATOM 818 O O . ARG A 1 108 ? 17.966 4.876 -2.015 1.00 95.62 108 ARG A O 1
ATOM 825 N N . LEU A 1 109 ? 18.041 2.998 -0.781 1.00 97.12 109 LEU A N 1
ATOM 826 C CA . LEU A 1 109 ? 17.097 3.454 0.233 1.00 97.12 109 LEU A CA 1
ATOM 827 C C . LEU A 1 109 ? 17.837 4.112 1.392 1.00 97.12 109 LEU A C 1
ATOM 829 O O . LEU A 1 109 ? 18.763 3.534 1.959 1.00 97.12 109 LEU A O 1
ATOM 833 N N . GLU A 1 110 ? 17.381 5.300 1.765 1.00 98.00 110 GLU A N 1
ATOM 834 C CA . GLU A 1 110 ? 17.681 5.915 3.051 1.00 98.00 110 GLU A CA 1
ATOM 835 C C . GLU A 1 110 ? 16.449 5.820 3.944 1.00 98.00 110 GLU A C 1
ATOM 837 O O . GLU A 1 110 ? 15.347 6.186 3.532 1.00 98.00 110 GLU A O 1
ATOM 842 N N . PHE A 1 111 ? 16.643 5.310 5.158 1.00 98.19 111 PHE A N 1
ATOM 843 C CA . PHE A 1 111 ? 15.578 5.138 6.137 1.00 98.19 111 PHE A CA 1
ATOM 844 C C . PHE A 1 111 ? 15.564 6.298 7.124 1.00 98.19 111 PHE A C 1
ATOM 846 O O . PHE A 1 111 ? 16.611 6.740 7.598 1.00 98.19 111 PHE A O 1
ATOM 853 N N . TYR A 1 112 ? 14.361 6.750 7.448 1.00 98.06 112 TYR A N 1
ATOM 854 C CA . TYR A 1 112 ? 14.103 7.821 8.399 1.00 98.06 112 TYR A CA 1
ATOM 855 C C . TYR A 1 112 ? 13.161 7.297 9.487 1.00 98.06 112 TYR A C 1
ATOM 857 O O . TYR A 1 112 ? 12.393 6.372 9.219 1.00 98.06 112 TYR A O 1
ATOM 865 N N . PRO A 1 113 ? 13.179 7.861 10.705 1.00 97.75 113 PRO A N 1
ATOM 866 C CA . PRO A 1 113 ? 12.163 7.543 11.698 1.00 97.75 113 PRO A CA 1
ATOM 867 C C . PRO A 1 113 ? 10.761 7.795 11.137 1.00 97.75 113 PRO A C 1
ATOM 869 O O . PRO A 1 113 ? 10.539 8.805 10.462 1.00 97.75 113 PRO A O 1
ATOM 872 N N . ALA A 1 114 ? 9.823 6.892 11.420 1.00 96.50 114 ALA A N 1
ATOM 873 C CA . ALA A 1 114 ? 8.417 7.147 11.140 1.00 96.50 114 ALA A CA 1
ATOM 874 C C . ALA A 1 114 ? 7.954 8.445 11.834 1.00 96.50 114 ALA A C 1
ATOM 876 O O . ALA A 1 114 ? 8.409 8.736 12.949 1.00 96.50 114 ALA A O 1
ATOM 877 N N . PRO A 1 115 ? 7.042 9.224 11.221 1.00 95.81 115 PRO A N 1
ATOM 878 C CA . PRO A 1 115 ? 6.388 10.330 11.902 1.00 95.81 115 PRO A CA 1
ATOM 879 C C . PRO A 1 115 ? 5.770 9.865 13.224 1.00 95.81 115 PRO A C 1
ATOM 881 O O . PRO A 1 115 ? 5.157 8.799 13.305 1.00 95.81 115 PRO A O 1
ATOM 884 N N . SER A 1 116 ? 5.940 10.665 14.274 1.00 94.81 116 SER A N 1
ATOM 885 C CA . SER A 1 116 ? 5.418 10.339 15.601 1.00 94.81 116 SER A CA 1
ATOM 886 C C . SER A 1 116 ? 3.902 10.148 15.572 1.00 94.81 116 SER A C 1
ATOM 888 O O . SER A 1 116 ? 3.201 10.923 14.920 1.00 94.81 116 SER A O 1
ATOM 890 N N . GLN A 1 117 ? 3.407 9.154 16.320 1.00 94.75 117 GLN A N 1
ATOM 891 C CA . GLN A 1 117 ? 1.971 8.885 16.497 1.00 94.75 117 GLN A CA 1
ATOM 892 C C . GLN A 1 117 ? 1.227 8.752 15.161 1.00 94.75 117 GLN A C 1
ATOM 894 O O . GLN A 1 117 ? 0.161 9.333 14.964 1.00 94.75 117 GLN A O 1
ATOM 899 N N . SER A 1 118 ? 1.836 8.051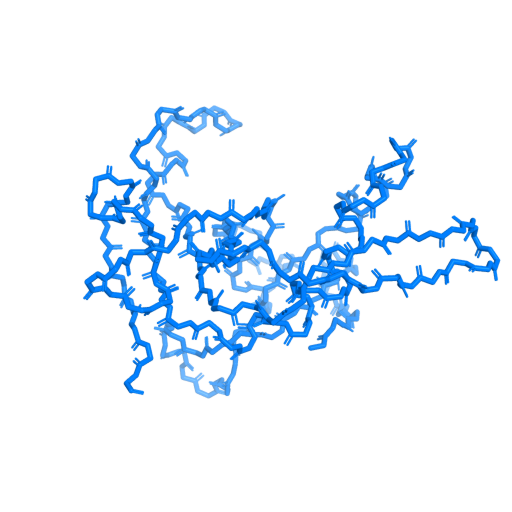 14.206 1.00 97.25 118 SER A N 1
ATOM 900 C CA . SER A 1 118 ? 1.296 7.881 12.862 1.00 97.25 118 SER A CA 1
ATOM 901 C C . SER A 1 118 ? 1.343 6.424 12.428 1.00 97.25 118 SER A C 1
ATOM 903 O O . SER A 1 118 ? 2.245 5.669 12.785 1.00 97.25 118 SER A O 1
ATOM 905 N N . VAL A 1 119 ? 0.381 6.055 11.594 1.00 97.81 119 VAL A N 1
ATOM 906 C CA . VAL A 1 119 ? 0.311 4.770 10.904 1.00 97.81 119 VAL A CA 1
ATOM 907 C C . VAL A 1 119 ? 0.527 4.982 9.417 1.00 97.81 119 VAL A C 1
ATOM 909 O O . VAL A 1 119 ? 0.205 6.036 8.859 1.00 97.81 119 VAL A O 1
ATOM 912 N N . PHE A 1 120 ? 1.069 3.966 8.759 1.00 98.31 120 PHE A N 1
ATOM 913 C CA . PHE A 1 120 ? 1.201 3.969 7.315 1.00 98.31 120 PHE A CA 1
ATOM 914 C C . PHE A 1 120 ? -0.059 3.380 6.695 1.00 98.31 120 PHE A C 1
ATOM 916 O O . PHE A 1 120 ? -0.516 2.319 7.120 1.00 98.31 120 PHE A O 1
ATOM 923 N N . VAL A 1 121 ? -0.623 4.069 5.706 1.00 98.25 121 VAL A N 1
ATOM 924 C CA . VAL A 1 121 ? -1.862 3.676 5.031 1.00 98.25 121 VAL A CA 1
ATOM 925 C C . VAL A 1 121 ? -1.591 3.466 3.553 1.00 98.25 121 VAL A C 1
ATOM 927 O O . VAL A 1 121 ? -0.999 4.329 2.909 1.00 98.25 121 VAL A O 1
ATOM 930 N N . VAL A 1 122 ? -2.069 2.351 3.002 1.00 98.12 122 VAL A N 1
ATOM 931 C CA . VAL A 1 122 ? -2.074 2.079 1.559 1.00 98.12 122 VAL A CA 1
ATOM 932 C C . VAL A 1 122 ? -3.515 1.988 1.075 1.00 98.12 122 VAL A C 1
ATOM 934 O O . VAL A 1 122 ? -4.333 1.271 1.648 1.00 98.12 122 VAL A O 1
ATOM 937 N N . TYR A 1 123 ? -3.810 2.704 -0.004 1.00 96.94 123 TYR A N 1
ATOM 938 C CA . TYR A 1 123 ? -5.089 2.659 -0.694 1.00 96.94 123 TYR A CA 1
ATOM 939 C C . TYR A 1 123 ? -5.020 1.683 -1.861 1.00 96.94 123 TYR A C 1
ATOM 941 O O . TYR A 1 123 ? -4.127 1.777 -2.711 1.00 96.94 123 TYR A O 1
ATOM 949 N N . ILE A 1 124 ? -5.968 0.751 -1.887 1.00 97.19 124 ILE A N 1
ATOM 950 C CA . ILE A 1 124 ? -6.000 -0.363 -2.827 1.00 97.19 124 ILE A CA 1
ATOM 951 C C . ILE A 1 124 ? -7.329 -0.339 -3.583 1.00 97.19 124 ILE A C 1
ATOM 953 O O . ILE A 1 124 ? -8.398 -0.353 -2.974 1.00 97.19 124 ILE A O 1
ATOM 957 N N . SER A 1 125 ? -7.264 -0.329 -4.910 1.00 95.31 125 SER A N 1
ATOM 958 C CA . SER A 1 125 ? -8.432 -0.541 -5.767 1.00 95.31 125 SER A CA 1
ATOM 959 C C . SER A 1 125 ? -8.673 -2.030 -6.008 1.00 95.31 125 SER A C 1
ATOM 961 O O . SER A 1 125 ? -7.707 -2.799 -6.069 1.00 95.31 125 SER A O 1
ATOM 963 N N . PRO A 1 126 ? -9.932 -2.463 -6.181 1.00 93.81 126 PRO A N 1
ATOM 964 C CA . PRO A 1 126 ? -10.224 -3.839 -6.567 1.00 93.81 126 PRO A CA 1
ATOM 965 C C . PRO A 1 126 ? -9.592 -4.175 -7.923 1.00 93.81 126 PRO A C 1
ATOM 967 O O . PRO A 1 126 ? -9.398 -3.306 -8.777 1.00 93.81 126 PRO A O 1
ATOM 970 N N . ASN A 1 127 ? -9.262 -5.449 -8.132 1.00 95.31 127 ASN A N 1
ATOM 971 C CA . ASN A 1 127 ? -8.806 -5.905 -9.436 1.00 95.31 127 ASN A CA 1
ATOM 972 C C . ASN A 1 127 ? -9.994 -6.172 -10.372 1.00 95.31 127 ASN A C 1
ATOM 974 O O . ASN A 1 127 ? -10.674 -7.185 -10.248 1.00 95.31 127 ASN A O 1
ATOM 978 N N . GLU A 1 128 ? -10.208 -5.283 -11.340 1.00 93.06 128 GLU A N 1
ATOM 979 C CA . GLU A 1 128 ? -11.230 -5.448 -12.388 1.00 93.06 128 GLU A CA 1
ATOM 980 C C . GLU A 1 128 ? -10.696 -6.193 -13.627 1.00 93.06 128 GLU A C 1
ATOM 982 O O . GLU 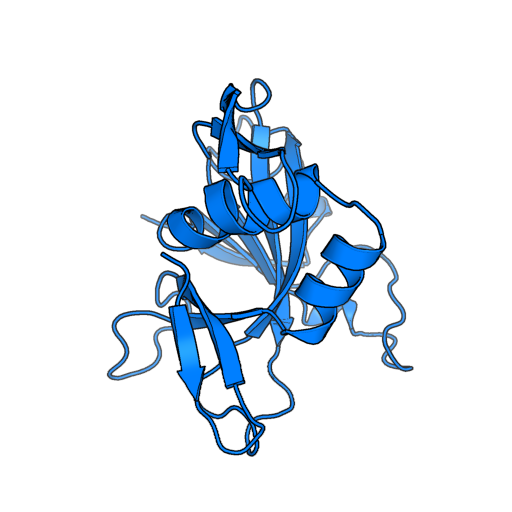A 1 128 ? -11.458 -6.582 -14.506 1.00 93.06 128 GLU A O 1
ATOM 987 N N . MET A 1 129 ? -9.382 -6.428 -13.704 1.00 92.75 129 MET A N 1
ATOM 988 C CA . MET A 1 129 ? -8.705 -7.049 -14.847 1.00 92.75 129 MET A CA 1
ATOM 989 C C . MET A 1 129 ? -8.401 -8.529 -14.573 1.00 92.75 129 MET A C 1
ATOM 991 O O . MET A 1 129 ? -7.269 -8.982 -14.742 1.00 92.75 129 MET A O 1
ATOM 995 N N . LEU A 1 130 ? -9.404 -9.286 -14.119 1.00 94.31 130 LEU A N 1
ATOM 996 C CA . LEU A 1 130 ? -9.231 -10.657 -13.615 1.00 94.31 130 LEU A CA 1
ATOM 997 C C . LEU A 1 130 ? -8.691 -11.642 -14.663 1.00 94.31 130 LEU A C 1
ATOM 999 O O . LEU A 1 130 ? -7.924 -12.531 -14.315 1.00 94.31 130 LEU A O 1
ATOM 1003 N N . GLU A 1 131 ? -9.033 -11.477 -15.941 1.00 95.69 131 GLU A N 1
ATOM 1004 C CA . GLU A 1 131 ? -8.500 -12.334 -17.014 1.00 95.69 131 GLU A CA 1
ATOM 1005 C C . GLU A 1 131 ? -7.008 -12.084 -17.270 1.00 95.69 131 GLU A C 1
ATOM 1007 O O . GLU A 1 131 ? -6.242 -13.000 -17.566 1.00 95.69 131 GLU A O 1
ATOM 1012 N N . GLN A 1 132 ? -6.584 -10.827 -17.142 1.00 96.00 132 GLN A N 1
ATOM 1013 C CA . GLN A 1 132 ? -5.212 -10.400 -17.405 1.00 96.00 132 GLN A CA 1
ATOM 1014 C C . GLN A 1 132 ? -4.310 -10.619 -16.187 1.00 96.00 132 GLN A C 1
ATOM 1016 O O . GLN A 1 132 ? -3.132 -10.946 -16.331 1.00 96.00 132 GLN A O 1
ATOM 1021 N N . PHE A 1 133 ? -4.861 -10.455 -14.986 1.00 96.25 133 PHE A N 1
ATOM 1022 C CA . PHE A 1 133 ? -4.130 -10.509 -13.725 1.00 96.25 133 PHE A CA 1
ATOM 1023 C C . PHE A 1 133 ? -4.865 -11.368 -12.679 1.00 96.25 133 PHE A C 1
ATOM 1025 O O . PHE A 1 133 ? -5.200 -10.854 -11.610 1.00 96.25 133 PHE A O 1
ATOM 1032 N N . PRO A 1 134 ? -5.126 -12.662 -12.951 1.00 95.44 134 PRO A N 1
ATOM 1033 C CA . PRO A 1 134 ? -5.931 -13.536 -12.086 1.00 95.44 134 PRO A CA 1
ATOM 1034 C C . PRO A 1 134 ? -5.371 -13.723 -10.669 1.00 95.44 134 PRO A C 1
ATOM 1036 O O . PRO A 1 134 ? -6.117 -14.002 -9.730 1.00 95.44 134 PRO A O 1
ATOM 1039 N N . ASP A 1 135 ? -4.062 -13.555 -10.487 1.00 95.06 135 ASP A N 1
ATOM 1040 C CA . ASP A 1 135 ? -3.427 -13.696 -9.180 1.00 95.06 135 ASP A CA 1
ATOM 1041 C C . ASP A 1 135 ? -3.491 -12.425 -8.329 1.00 95.06 135 ASP A C 1
ATOM 1043 O O . ASP A 1 135 ? -3.228 -12.504 -7.127 1.00 95.06 135 ASP A O 1
ATOM 1047 N N . ILE A 1 136 ? -3.805 -11.264 -8.914 1.00 96.69 136 ILE A N 1
ATOM 1048 C CA . ILE A 1 136 ? -3.843 -9.990 -8.184 1.00 96.69 136 ILE A CA 1
ATOM 1049 C C . ILE A 1 136 ? -5.191 -9.830 -7.490 1.00 96.69 136 ILE A C 1
ATOM 1051 O O . ILE A 1 136 ? -6.241 -9.867 -8.126 1.00 96.69 136 ILE A O 1
ATOM 1055 N N . TYR A 1 137 ? -5.152 -9.596 -6.179 1.00 96.44 137 TYR A N 1
ATOM 1056 C CA . TYR A 1 137 ? -6.348 -9.291 -5.396 1.00 96.44 137 TYR A CA 1
ATOM 1057 C C . TYR A 1 137 ? -6.800 -7.837 -5.596 1.00 96.44 137 TYR A C 1
ATOM 1059 O O . TYR A 1 137 ? -7.980 -7.557 -5.794 1.00 96.44 137 TYR A O 1
ATOM 1067 N N . GLY A 1 138 ? -5.848 -6.904 -5.581 1.00 97.06 138 GLY A N 1
ATOM 1068 C CA . GLY A 1 138 ? -6.105 -5.481 -5.770 1.00 97.06 138 GLY A CA 1
ATOM 1069 C C . GLY A 1 138 ? -4.838 -4.705 -6.103 1.00 97.06 138 GLY A C 1
ATOM 1070 O O . GLY A 1 138 ? -3.730 -5.235 -6.015 1.00 97.06 138 GLY A O 1
ATOM 1071 N N . TRP A 1 139 ? -5.012 -3.445 -6.481 1.00 97.25 139 TRP A N 1
ATOM 1072 C CA . TRP A 1 139 ? -3.966 -2.559 -6.980 1.00 97.25 139 TRP A CA 1
ATOM 1073 C C . TRP A 1 139 ? -3.661 -1.459 -5.973 1.00 97.25 139 TRP A C 1
ATOM 1075 O O . TRP A 1 139 ? -4.528 -0.632 -5.701 1.00 97.25 139 TRP A O 1
ATOM 1085 N N . ALA A 1 140 ? -2.444 -1.424 -5.428 1.00 97.44 140 ALA A N 1
ATOM 1086 C CA . ALA A 1 140 ? -2.010 -0.307 -4.596 1.00 97.44 140 ALA A CA 1
ATOM 1087 C C . ALA A 1 140 ? -1.766 0.928 -5.474 1.00 97.44 140 ALA A C 1
ATOM 1089 O O . ALA A 1 140 ? -0.939 0.911 -6.387 1.00 97.44 140 ALA A O 1
ATOM 1090 N N . GLU A 1 141 ? -2.491 2.005 -5.188 1.00 92.12 141 GLU A N 1
ATOM 1091 C CA . GLU A 1 141 ? -2.467 3.228 -5.998 1.00 92.12 141 GLU A CA 1
ATOM 1092 C C . GLU A 1 141 ? -1.738 4.369 -5.298 1.00 92.12 141 GLU A C 1
ATOM 1094 O O . GLU A 1 141 ? -0.989 5.132 -5.914 1.00 92.12 141 GLU A O 1
ATOM 1099 N N . HIS A 1 142 ? -1.971 4.490 -3.996 1.00 93.38 142 HIS A N 1
ATOM 1100 C CA . HIS A 1 142 ? -1.470 5.581 -3.186 1.00 93.38 142 HIS A CA 1
ATOM 1101 C C . HIS A 1 142 ? -1.170 5.095 -1.776 1.00 93.38 142 HIS A C 1
ATOM 1103 O O . HIS A 1 142 ? -1.781 4.146 -1.288 1.00 93.38 142 HIS A O 1
ATOM 1109 N N . TRP A 1 143 ? -0.246 5.773 -1.111 1.00 97.12 143 TRP A N 1
ATOM 1110 C CA . TRP A 1 143 ? 0.085 5.523 0.277 1.00 97.12 143 TRP A CA 1
ATOM 1111 C C . TRP A 1 143 ? 0.555 6.798 0.951 1.00 97.12 143 TRP A C 1
ATOM 1113 O O . TRP A 1 143 ? 1.054 7.716 0.297 1.00 97.12 143 TRP A O 1
ATOM 1123 N N . THR A 1 144 ? 0.357 6.860 2.261 1.00 97.25 144 THR A N 1
ATOM 1124 C CA . THR A 1 144 ? 0.683 8.041 3.050 1.00 97.25 144 THR A CA 1
ATOM 1125 C C . THR A 1 144 ? 0.747 7.721 4.539 1.00 97.25 144 THR A C 1
ATOM 1127 O O . THR A 1 144 ? 0.218 6.705 4.993 1.00 97.25 144 THR A O 1
ATOM 1130 N N . TRP A 1 145 ? 1.360 8.622 5.301 1.00 97.81 145 TRP A N 1
ATOM 1131 C CA . TRP A 1 145 ? 1.276 8.630 6.755 1.00 97.81 145 TRP A CA 1
ATOM 1132 C C . TRP A 1 145 ? -0.000 9.332 7.198 1.00 97.81 145 TRP A C 1
ATOM 1134 O O . TRP A 1 145 ? -0.340 10.409 6.705 1.00 97.81 145 TRP A O 1
ATOM 1144 N N . VAL A 1 146 ? -0.697 8.735 8.155 1.00 96.62 146 VAL A N 1
ATOM 1145 C CA . VAL A 1 146 ? -1.873 9.323 8.795 1.00 96.62 146 VAL A CA 1
ATOM 1146 C C . VAL A 1 146 ? -1.666 9.253 10.297 1.00 96.62 146 VAL A C 1
ATOM 1148 O O . VAL A 1 146 ? -1.129 8.262 10.782 1.00 96.62 146 VAL A O 1
ATOM 1151 N N . ALA A 1 147 ? -2.092 10.281 11.030 1.00 97.00 147 ALA A N 1
ATOM 1152 C CA . ALA A 1 147 ? -2.098 10.223 12.488 1.00 97.00 147 ALA A CA 1
ATOM 1153 C C . ALA A 1 147 ? -2.830 8.958 12.964 1.00 97.00 147 ALA A C 1
ATOM 1155 O O . ALA A 1 147 ? -3.818 8.538 12.357 1.00 97.00 147 ALA A O 1
ATOM 1156 N N . GLU A 1 148 ? -2.317 8.334 14.013 1.00 96.50 148 GLU A N 1
ATOM 1157 C CA . GLU A 1 148 ? -2.877 7.121 14.596 1.00 96.50 148 GLU A CA 1
ATOM 1158 C C . GLU A 1 148 ? -4.114 7.442 15.441 1.00 96.50 148 GLU A C 1
ATOM 1160 O O . GLU A 1 148 ? -4.207 8.498 16.070 1.00 96.50 148 GLU A O 1
ATOM 1165 N N . ASN A 1 149 ? -5.076 6.524 15.466 1.00 94.19 149 ASN A N 1
ATOM 1166 C CA . ASN A 1 149 ? -6.178 6.578 16.411 1.00 94.19 149 ASN A CA 1
ATOM 1167 C C . ASN A 1 149 ? -5.702 6.122 17.799 1.00 94.19 149 ASN A C 1
ATOM 1169 O O . ASN A 1 149 ? -5.319 4.968 17.977 1.00 94.19 149 ASN A O 1
ATOM 1173 N N . HIS A 1 150 ? -5.798 7.002 18.796 1.00 89.44 150 HIS A N 1
ATOM 1174 C CA . HIS A 1 150 ? -5.440 6.682 20.179 1.00 89.44 150 HIS A CA 1
ATOM 1175 C C . HIS A 1 150 ? -6.268 5.537 20.781 1.00 89.44 150 HIS A C 1
ATOM 1177 O O . HIS A 1 150 ? -5.751 4.800 21.619 1.00 89.44 150 HIS A O 1
ATOM 1183 N N . ASP A 1 151 ? -7.514 5.359 20.334 1.00 91.62 151 ASP A N 1
ATOM 1184 C CA . ASP A 1 151 ? -8.430 4.342 20.866 1.00 91.62 151 ASP A CA 1
ATOM 1185 C C . ASP A 1 151 ? -8.322 2.996 20.131 1.00 91.62 151 ASP A C 1
ATOM 1187 O O . ASP A 1 151 ? -8.860 1.983 20.582 1.00 91.62 151 ASP A O 1
ATOM 1191 N N . LEU A 1 152 ? -7.631 2.966 18.986 1.00 92.38 152 LEU A N 1
ATOM 1192 C CA . LEU A 1 152 ? -7.449 1.770 18.169 1.00 92.38 152 LEU A CA 1
ATOM 1193 C C . LEU A 1 152 ? -6.055 1.784 17.538 1.00 92.38 152 LEU A C 1
ATOM 1195 O O . LEU A 1 152 ? -5.871 2.273 16.421 1.00 92.38 152 LEU A O 1
ATOM 1199 N N . ALA A 1 153 ? -5.087 1.233 18.271 1.00 93.69 153 ALA A N 1
ATOM 1200 C CA . ALA A 1 153 ? -3.699 1.127 17.829 1.00 93.69 153 ALA A CA 1
ATOM 1201 C C . ALA A 1 153 ? -3.607 0.496 16.431 1.00 93.69 153 ALA A C 1
ATOM 1203 O O . ALA A 1 153 ? -4.251 -0.515 16.163 1.00 93.69 153 ALA A O 1
ATOM 1204 N N . GLY A 1 154 ? -2.816 1.103 15.549 1.00 94.38 154 GLY A N 1
ATOM 1205 C CA . GLY A 1 154 ? -2.645 0.692 14.159 1.00 94.38 154 GLY A CA 1
ATOM 1206 C C . GLY A 1 154 ? -3.688 1.231 13.184 1.00 94.38 154 GLY A C 1
ATOM 1207 O O . GLY A 1 154 ? -3.483 1.127 11.966 1.00 94.38 154 GLY A O 1
ATOM 1208 N N . ALA A 1 155 ? -4.792 1.806 13.664 1.00 96.38 155 ALA A N 1
ATOM 1209 C CA . ALA A 1 155 ? -5.810 2.404 12.811 1.00 96.38 155 ALA A CA 1
ATOM 1210 C C . ALA A 1 155 ? -5.527 3.892 12.551 1.00 96.38 155 ALA A C 1
ATOM 1212 O O . ALA A 1 155 ? -4.975 4.583 13.408 1.00 96.38 155 ALA A O 1
ATOM 1213 N N . PRO A 1 156 ? -5.942 4.430 11.392 1.00 96.25 156 PRO A N 1
ATOM 1214 C CA . PRO A 1 156 ? -5.895 5.865 11.146 1.00 96.25 156 PRO A CA 1
ATOM 1215 C C . PRO A 1 156 ? -6.859 6.605 12.078 1.00 96.25 156 PRO A C 1
ATOM 1217 O O . PRO A 1 156 ? -7.947 6.102 12.386 1.00 96.25 156 PRO A O 1
ATOM 1220 N N . ILE A 1 157 ? -6.486 7.820 12.479 1.00 95.00 157 ILE A N 1
ATOM 1221 C CA . ILE A 1 157 ? -7.343 8.733 13.235 1.00 95.00 157 ILE A CA 1
ATOM 1222 C C . ILE A 1 157 ? -8.690 8.880 12.529 1.00 95.00 157 ILE A C 1
ATOM 1224 O O . ILE A 1 157 ? -8.746 8.912 11.296 1.00 95.00 157 ILE A O 1
ATOM 1228 N N . GLU A 1 158 ? -9.774 8.956 13.302 1.00 90.94 158 GLU A N 1
ATOM 1229 C CA . GLU A 1 158 ? -11.123 9.148 12.756 1.00 90.94 158 GLU A CA 1
ATOM 1230 C C . GLU A 1 158 ? -11.527 8.079 11.715 1.00 90.94 158 GLU A C 1
ATOM 1232 O O . GLU A 1 158 ? -12.331 8.335 10.821 1.00 90.94 158 GLU A O 1
ATOM 1237 N N . SER A 1 159 ? -10.981 6.860 11.800 1.00 91.06 159 SER A N 1
ATOM 1238 C CA . SER A 1 159 ? -11.283 5.780 10.842 1.00 91.06 159 SER A CA 1
ATOM 1239 C C . SER A 1 159 ? -12.787 5.546 10.613 1.00 91.06 159 SER A C 1
ATOM 1241 O O . SER A 1 159 ? -13.194 5.271 9.487 1.00 91.06 159 SER A O 1
ATOM 1243 N N . GLU A 1 160 ? -13.627 5.732 11.635 1.00 88.31 160 GLU A N 1
ATOM 1244 C CA . GLU A 1 160 ? -15.089 5.589 11.546 1.00 88.31 160 GLU A CA 1
ATOM 1245 C C . GLU A 1 160 ? -15.766 6.655 10.669 1.00 88.31 160 GLU A C 1
ATOM 1247 O O . GLU A 1 160 ? -16.779 6.380 10.021 1.00 88.31 160 GLU A O 1
ATOM 1252 N N . SER A 1 161 ? -15.218 7.873 10.614 1.00 88.31 161 SER A N 1
ATOM 1253 C CA . SER A 1 161 ? -15.735 8.957 9.770 1.00 88.31 161 SER A CA 1
ATOM 1254 C C . SER A 1 161 ? -15.019 9.045 8.422 1.00 88.31 161 SER A C 1
ATOM 1256 O O . SER A 1 161 ? -15.596 9.566 7.472 1.00 88.31 161 SER A O 1
ATOM 1258 N N . ARG A 1 162 ? -13.802 8.496 8.305 1.00 88.19 162 ARG A N 1
ATOM 1259 C CA . ARG A 1 162 ? -13.029 8.430 7.053 1.00 88.19 162 ARG A CA 1
ATOM 1260 C C . ARG A 1 162 ? -13.419 7.273 6.152 1.00 88.19 162 ARG A C 1
ATOM 1262 O O . ARG A 1 162 ? -13.279 7.389 4.933 1.00 88.19 162 ARG A O 1
ATOM 1269 N N . TYR A 1 163 ? -13.869 6.169 6.741 1.00 93.12 163 TYR A N 1
ATOM 1270 C CA . TYR A 1 163 ? -14.145 4.941 6.011 1.00 93.12 163 TYR A CA 1
ATOM 1271 C C . TYR A 1 163 ? -15.578 4.445 6.211 1.00 93.12 163 TYR A C 1
ATOM 1273 O O . TYR A 1 163 ? -16.246 4.774 7.194 1.00 93.12 163 TYR A O 1
ATOM 1281 N N . GLY A 1 164 ? -16.068 3.670 5.246 1.00 91.81 164 GLY A N 1
ATOM 1282 C CA . GLY A 1 164 ? -17.408 3.096 5.235 1.00 91.81 164 GLY A CA 1
ATOM 1283 C C . GLY A 1 164 ? -17.555 1.958 6.237 1.00 91.81 164 GLY A C 1
ATOM 1284 O O . GLY A 1 164 ? -18.402 2.012 7.124 1.00 91.81 164 GLY A O 1
ATOM 1285 N N . THR A 1 165 ? -16.744 0.911 6.100 1.00 93.44 165 THR A N 1
ATOM 1286 C CA . THR A 1 165 ? -16.829 -0.300 6.930 1.00 93.44 165 THR A CA 1
ATOM 1287 C C . THR A 1 165 ? -15.442 -0.818 7.286 1.00 93.44 165 THR A C 1
ATOM 1289 O O . THR A 1 165 ? -14.541 -0.837 6.451 1.00 93.44 165 THR A O 1
ATOM 1292 N N . LYS A 1 166 ? -15.262 -1.277 8.529 1.00 94.44 166 LYS A N 1
ATOM 1293 C CA . LYS A 1 166 ? -14.070 -2.023 8.949 1.00 94.44 166 LYS A CA 1
ATOM 1294 C C . LYS A 1 166 ? -14.256 -3.495 8.585 1.00 94.44 166 LYS A C 1
ATOM 1296 O O . LYS A 1 166 ? -15.089 -4.165 9.186 1.00 94.44 166 LYS A O 1
ATOM 1301 N N . LEU A 1 167 ? -13.499 -3.979 7.604 1.00 94.25 167 LEU A N 1
ATOM 1302 C CA . LEU A 1 167 ? -13.604 -5.353 7.106 1.00 94.25 167 LEU A CA 1
ATOM 1303 C C . LEU A 1 167 ? -12.829 -6.345 7.966 1.00 94.25 167 LEU A C 1
ATOM 1305 O O . LEU A 1 167 ? -13.261 -7.479 8.148 1.00 94.25 167 LEU A O 1
ATOM 1309 N N . TRP A 1 168 ? -11.666 -5.932 8.465 1.00 96.06 168 TRP A N 1
ATOM 1310 C CA . TRP A 1 168 ? -10.767 -6.834 9.167 1.00 96.06 168 TRP A CA 1
ATOM 1311 C C . TRP A 1 168 ? -9.859 -6.079 10.133 1.00 96.06 168 TRP A C 1
ATOM 1313 O O . TRP A 1 168 ? -9.417 -4.963 9.851 1.00 96.06 168 TRP A O 1
ATOM 1323 N N . SER A 1 169 ? -9.562 -6.730 11.254 1.00 95.12 169 SER A N 1
ATOM 1324 C CA . SER A 1 169 ? -8.491 -6.357 12.169 1.00 95.12 169 SER A CA 1
ATOM 1325 C C . SER A 1 169 ? -7.676 -7.599 12.500 1.00 95.12 169 SER A C 1
ATOM 1327 O O . SER A 1 169 ? -8.245 -8.678 12.680 1.00 95.12 169 SER A O 1
ATOM 1329 N N . LYS A 1 170 ? -6.363 -7.443 12.641 1.00 90.56 170 LYS A N 1
ATOM 1330 C CA . LYS A 1 170 ? -5.518 -8.474 13.231 1.00 90.56 170 LYS A CA 1
ATOM 1331 C C . LYS A 1 170 ? -5.920 -8.669 14.699 1.00 90.56 170 LYS A C 1
ATOM 1333 O O . LYS A 1 170 ? -6.102 -7.681 15.409 1.00 90.56 170 LYS A O 1
ATOM 1338 N N . ALA A 1 171 ? -6.099 -9.926 15.103 1.00 71.06 171 ALA A N 1
ATOM 1339 C CA . ALA A 1 171 ? -6.356 -10.314 16.491 1.00 71.06 171 ALA A CA 1
ATOM 1340 C C . ALA A 1 171 ? -5.099 -10.186 17.363 1.00 71.06 171 ALA A C 1
ATOM 1342 O O . ALA A 1 171 ? -3.980 -10.338 16.809 1.00 71.06 171 ALA A O 1
#

Radius of gyration: 15.84 Å; chains: 1; bounding box: 43×35×40 Å

Secondary structure (DSSP, 8-state):
-EEEEEETTEEEEEEEEE-TT--TT-SEEEEEE-HHHHHHHHHTT-HHHHHHIIIIIHHHGGG--EEEEEESS---BTTBTTHHHH-EEEEE--SEEEEEES-TTT-EEEEEEPPTTEEEEEEEEE---TTT-TT--EEEEEEEEEEEETTEEEEETTHHHHEEEEEEE--

Sequence (171 aa):
MLYLLNQPGGQTWVAAAPNWANLDGKDHLKIGITTASIAAAADRGMQWYLGQLYGVVGPGLIFTQHVFQGLKRDMLVRNDMSADEKKLAVSWPAVNDAKFVGGSQDGRLEFYPAPSQSVFVVYISPNEMLEQFPDIYGWAEHWTWVAENHDLAGAPIESESRYGTKLWSKA

pLDDT: mean 92.51, std 7.21, range [64.06, 98.31]

Foldseek 3Di:
DWDWDQWQLGIWIWAWAQPLVCPPPDRTATATEHPVLVVVCVVVVVFQQNFCVVPPVRVPRNVFFWKFAAFPDQDQDPNPRRQRRQKIKTKFADQWGWTWDDDPPPTDIDTHGDDPQKIKIWIWGADPPCNGCVRHGTYTDDIDIAHHPPVDHGDHHPCVNGGDGTSDGDD